Protein AF-A0A7Y3KVC1-F1 (afdb_monomer_lite)

Radius of gyration: 14.92 Å; chains: 1; bounding box: 32×35×41 Å

Sequence (150 aa):
GKWIHSTDWKLPANTVINMTVLQYDSGSPLRNQEWGQVTGVNGSAASLNGSPYSYYNSYSGNGVGHTFTVPALGIDVPLVGVSSSSTNICGTAPCGTNFDHNTITFSFKTPGAGNYPWQCFVPCGLGYLYGNGGPMSTQGYMGGFLEVVQ

pLDDT: mean 89.89, std 11.0, range [52.94, 98.62]

Secondary structure (DSSP, 8-state):
------S-EEEETT-EEEEEEEE-S--B--SSGGGGB-BSSGGG-EEETTEEESB--TTSTT-EEEEEEEGGGTEEEEEEPPPTT-SS--SSSSPPTTS--EEEEEEEE--SSEEEEEE--S-TTT--TTSS-GGGTSTTSSEEEEEEE-

Structure (mmCIF, N/CA/C/O backbone):
data_AF-A0A7Y3KVC1-F1
#
_entry.id   AF-A0A7Y3KVC1-F1
#
loop_
_atom_site.group_PDB
_atom_site.id
_atom_site.type_symbol
_atom_site.label_atom_id
_atom_site.label_alt_id
_atom_site.label_comp_id
_atom_site.label_asym_id
_atom_site.label_entity_id
_atom_site.label_seq_id
_atom_site.pdbx_PDB_ins_code
_atom_site.Cartn_x
_atom_site.Cartn_y
_atom_site.Cartn_z
_atom_site.occupancy
_atom_site.B_iso_or_equiv
_atom_site.auth_seq_id
_atom_site.auth_comp_id
_atom_site.auth_asym_id
_atom_site.auth_atom_id
_atom_site.pdbx_PDB_model_num
ATOM 1 N N . GLY A 1 1 ? 9.582 13.411 13.927 1.00 52.94 1 GLY A N 1
ATOM 2 C CA . GLY A 1 1 ? 9.142 12.073 14.376 1.00 52.94 1 GLY A CA 1
ATOM 3 C C . GLY A 1 1 ? 10.321 11.122 14.353 1.00 52.94 1 GLY A C 1
ATOM 4 O O . GLY A 1 1 ? 11.258 11.376 13.608 1.00 52.94 1 GLY A O 1
ATOM 5 N N . LYS A 1 2 ? 10.310 10.067 15.174 1.00 60.69 2 LYS A N 1
ATOM 6 C CA . LYS A 1 2 ? 11.319 8.997 15.131 1.00 60.69 2 LYS A CA 1
ATOM 7 C C . LYS A 1 2 ? 10.934 8.016 14.021 1.00 60.69 2 LYS A C 1
ATOM 9 O O . LYS A 1 2 ? 9.810 7.526 14.036 1.00 60.69 2 LYS A O 1
ATOM 14 N N . TRP A 1 3 ? 11.833 7.748 13.076 1.00 62.97 3 TRP A N 1
ATOM 15 C CA . TRP A 1 3 ? 11.632 6.672 12.105 1.00 62.97 3 TRP A CA 1
ATOM 16 C C . TRP A 1 3 ? 11.735 5.329 12.837 1.00 62.97 3 TRP A C 1
ATOM 18 O O . TRP A 1 3 ? 12.693 5.099 13.580 1.00 62.97 3 TRP A O 1
ATOM 28 N N . ILE A 1 4 ? 10.718 4.483 12.693 1.00 71.75 4 ILE A N 1
ATOM 29 C CA . ILE A 1 4 ? 10.660 3.159 13.314 1.00 71.75 4 ILE A CA 1
ATOM 30 C C . ILE A 1 4 ? 10.717 2.144 12.181 1.00 71.75 4 ILE A C 1
ATOM 32 O O . ILE A 1 4 ? 9.823 2.112 11.340 1.00 71.75 4 ILE A O 1
ATOM 36 N N . HIS A 1 5 ? 11.766 1.322 12.169 1.00 78.94 5 HIS A N 1
ATOM 37 C CA . HIS A 1 5 ? 11.849 0.187 11.260 1.00 78.94 5 HIS A CA 1
ATOM 38 C C . HIS A 1 5 ? 10.964 -0.937 11.793 1.00 78.94 5 HIS A C 1
ATOM 40 O O . HIS A 1 5 ? 11.387 -1.720 12.641 1.00 78.94 5 HIS A O 1
ATOM 46 N N . SER A 1 6 ? 9.706 -0.950 11.369 1.00 87.75 6 SER A N 1
ATOM 47 C CA . SER A 1 6 ? 8.744 -1.969 11.766 1.00 87.75 6 SER A CA 1
ATOM 48 C C . SER A 1 6 ? 7.696 -2.136 10.682 1.00 87.75 6 SER A C 1
ATOM 50 O O . SER A 1 6 ? 7.305 -1.159 10.041 1.00 87.75 6 SER A O 1
ATOM 52 N N . THR A 1 7 ? 7.221 -3.363 10.536 1.00 89.81 7 THR A N 1
ATOM 53 C CA . THR A 1 7 ? 6.000 -3.718 9.808 1.00 89.81 7 THR A CA 1
ATOM 54 C C . THR A 1 7 ? 4.811 -3.882 10.748 1.00 89.81 7 THR A C 1
ATOM 56 O O . THR A 1 7 ? 3.688 -4.042 10.293 1.00 89.81 7 THR A O 1
ATOM 59 N N . ASP A 1 8 ? 5.044 -3.835 12.057 1.00 93.06 8 ASP A N 1
ATOM 60 C CA . ASP A 1 8 ? 4.017 -3.915 13.085 1.00 93.06 8 ASP A CA 1
ATOM 61 C C . ASP A 1 8 ? 3.793 -2.521 13.672 1.00 93.06 8 ASP A C 1
ATOM 63 O O . ASP A 1 8 ? 4.720 -1.902 14.218 1.00 93.06 8 ASP A O 1
ATOM 67 N N . TRP A 1 9 ? 2.575 -2.000 13.526 1.00 93.12 9 TRP A N 1
ATOM 68 C CA . TRP A 1 9 ? 2.226 -0.632 13.904 1.00 93.12 9 TRP A CA 1
ATOM 69 C C . TRP A 1 9 ? 1.058 -0.603 14.881 1.00 93.12 9 TRP A C 1
ATOM 71 O O . TRP A 1 9 ? 0.004 -1.178 14.619 1.00 93.12 9 TRP A O 1
ATOM 81 N N . LYS A 1 10 ? 1.231 0.142 15.978 1.00 95.62 10 LYS A N 1
ATOM 82 C CA . LYS A 1 10 ? 0.149 0.457 16.915 1.00 95.62 10 LYS A CA 1
ATOM 83 C C . LYS A 1 10 ? -0.627 1.665 16.416 1.00 95.62 10 LYS A C 1
ATOM 85 O O . LYS A 1 10 ? -0.044 2.739 16.262 1.00 95.62 10 LYS A O 1
ATOM 90 N N . LEU A 1 11 ? -1.922 1.493 16.175 1.00 95.75 11 LEU A N 1
ATOM 91 C CA . LEU A 1 11 ? -2.805 2.522 15.630 1.00 95.75 11 LEU A CA 1
ATOM 92 C C . LEU A 1 11 ? -3.999 2.753 16.569 1.00 95.75 11 LEU A C 1
ATOM 94 O O . LEU A 1 11 ? -4.502 1.796 17.151 1.00 95.75 11 LEU A O 1
ATOM 98 N N . PRO A 1 12 ? -4.493 3.990 16.719 1.00 97.50 12 PRO A N 1
ATOM 99 C CA . PRO A 1 12 ? -5.707 4.245 17.491 1.00 97.50 12 PRO A CA 1
ATOM 100 C C . PRO A 1 12 ? -6.944 3.680 16.783 1.00 97.50 12 PRO A C 1
ATOM 102 O O . PRO A 1 12 ? -7.033 3.710 15.552 1.00 97.50 12 PRO A O 1
ATOM 105 N N . ALA A 1 13 ? -7.916 3.198 17.553 1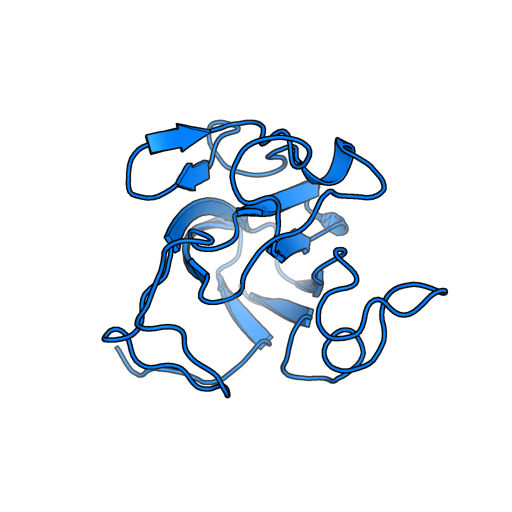.00 98.00 13 ALA A N 1
ATOM 106 C CA . ALA A 1 13 ? -9.203 2.727 17.051 1.00 98.00 13 ALA A CA 1
ATOM 107 C C . ALA A 1 13 ? -10.042 3.860 16.441 1.00 98.00 13 ALA A C 1
ATOM 109 O O . ALA A 1 13 ? -9.930 5.025 16.828 1.00 98.00 13 ALA A O 1
ATOM 110 N N . ASN A 1 14 ? -10.920 3.512 15.495 1.00 97.31 14 ASN A N 1
ATOM 111 C CA . ASN A 1 14 ? -11.913 4.409 14.886 1.00 97.31 14 ASN A CA 1
ATOM 112 C C . ASN A 1 14 ? -11.346 5.719 14.310 1.00 97.31 14 ASN A C 1
ATOM 114 O O . ASN A 1 14 ? -12.063 6.719 14.205 1.00 97.31 14 ASN A O 1
ATOM 118 N N . THR A 1 15 ? -10.079 5.713 13.908 1.00 97.62 15 THR A N 1
ATOM 119 C CA . THR A 1 15 ? -9.316 6.906 13.541 1.00 97.62 15 THR A CA 1
ATOM 120 C C . THR A 1 15 ? -8.908 6.844 12.077 1.00 97.62 15 THR A C 1
ATOM 122 O O . THR A 1 15 ? -8.598 5.780 11.545 1.00 97.62 15 THR A O 1
ATOM 125 N N . VAL A 1 16 ? -8.915 7.995 11.403 1.00 98.00 16 VAL A N 1
ATOM 126 C CA . VAL A 1 16 ? -8.385 8.095 10.041 1.00 98.00 16 VAL A CA 1
ATOM 127 C C . VAL A 1 16 ? -6.864 8.116 10.101 1.00 98.00 16 VAL A C 1
ATOM 129 O O . VAL A 1 16 ? -6.266 9.007 10.704 1.00 98.00 16 VAL A O 1
ATOM 132 N N . ILE A 1 17 ? -6.252 7.141 9.444 1.00 97.50 17 ILE A N 1
ATOM 133 C CA . ILE A 1 17 ? -4.809 7.019 9.287 1.00 97.50 17 ILE A CA 1
ATOM 134 C C . ILE A 1 17 ? -4.447 7.515 7.896 1.00 97.50 17 ILE A C 1
ATOM 136 O O . ILE A 1 17 ? -5.001 7.042 6.907 1.00 97.50 17 ILE A O 1
ATOM 140 N N . ASN A 1 18 ? -3.516 8.464 7.827 1.00 97.31 18 ASN A N 1
ATOM 141 C CA . ASN A 1 18 ? -2.923 8.917 6.574 1.00 97.31 18 ASN A CA 1
ATOM 142 C C . ASN A 1 18 ? -1.606 8.174 6.376 1.00 97.31 18 ASN A C 1
ATOM 144 O O . ASN A 1 18 ? -0.696 8.294 7.199 1.00 97.31 18 ASN A O 1
ATOM 148 N N . MET A 1 19 ? -1.522 7.396 5.304 1.00 96.12 19 MET A N 1
ATOM 149 C CA . MET A 1 19 ? -0.362 6.587 4.973 1.00 96.12 19 MET A CA 1
ATOM 150 C C . MET A 1 19 ? 0.406 7.220 3.817 1.00 96.12 19 MET A C 1
ATOM 152 O O . MET A 1 19 ? -0.182 7.625 2.815 1.00 96.12 19 MET A O 1
ATOM 156 N N . THR A 1 20 ? 1.729 7.259 3.963 1.00 96.69 20 THR A N 1
ATOM 157 C CA . THR A 1 20 ? 2.671 7.613 2.902 1.00 96.69 20 THR A CA 1
ATOM 158 C C . THR A 1 20 ? 3.640 6.459 2.737 1.00 96.69 20 THR A C 1
ATOM 160 O O . THR A 1 20 ? 4.348 6.104 3.680 1.00 96.69 20 THR A O 1
ATOM 163 N N . VAL A 1 21 ? 3.678 5.890 1.539 1.00 95.69 21 VAL A N 1
ATOM 164 C CA . VAL A 1 21 ? 4.584 4.810 1.158 1.00 95.69 21 VAL A CA 1
ATOM 165 C C . VAL A 1 21 ? 5.574 5.346 0.136 1.00 95.69 21 VAL A C 1
ATOM 167 O O . VAL A 1 21 ? 5.182 5.972 -0.849 1.00 95.69 21 VAL A O 1
ATOM 170 N N . LEU A 1 22 ? 6.858 5.091 0.372 1.00 95.38 22 LEU A N 1
ATOM 171 C CA . LEU A 1 22 ? 7.913 5.331 -0.605 1.00 95.38 22 LEU A CA 1
ATOM 172 C C . LEU A 1 22 ? 8.220 3.995 -1.280 1.00 95.38 22 LEU A C 1
ATOM 174 O O . LEU A 1 22 ? 8.769 3.095 -0.646 1.00 95.38 22 LEU A O 1
ATOM 178 N N . GLN A 1 23 ? 7.801 3.857 -2.534 1.00 94.19 23 GLN A N 1
ATOM 179 C CA . GLN A 1 23 ? 7.992 2.651 -3.330 1.00 94.19 23 GLN A CA 1
ATOM 180 C C . GLN A 1 23 ? 9.243 2.810 -4.197 1.00 94.19 23 GLN A C 1
ATOM 182 O O . GLN A 1 23 ? 9.240 3.597 -5.144 1.00 94.19 23 GLN A O 1
ATOM 187 N N . TYR A 1 24 ? 10.301 2.080 -3.846 1.00 93.31 24 TYR A N 1
ATOM 188 C CA . TYR A 1 24 ? 11.608 2.120 -4.513 1.00 93.31 24 TYR A CA 1
ATOM 189 C C . TYR A 1 24 ? 11.770 1.028 -5.572 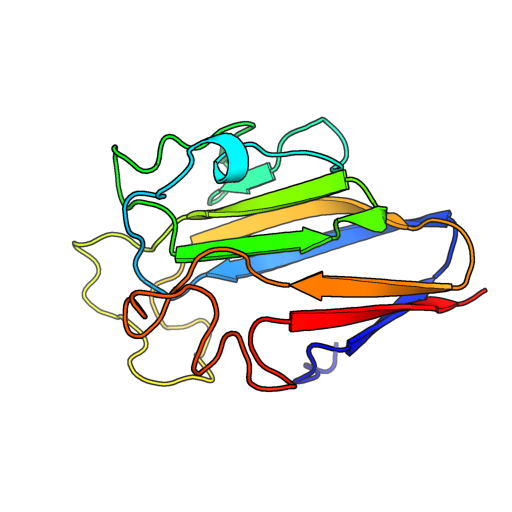1.00 93.31 24 TYR A C 1
ATOM 191 O O . TYR A 1 24 ? 12.620 1.148 -6.453 1.00 93.31 24 TYR A O 1
ATOM 199 N N . ASP A 1 25 ? 10.977 -0.038 -5.484 1.00 90.81 25 ASP A N 1
ATOM 200 C CA . ASP A 1 25 ? 11.153 -1.204 -6.336 1.00 90.81 25 ASP A CA 1
ATOM 201 C C . ASP A 1 25 ? 10.531 -0.990 -7.719 1.00 90.81 25 ASP A C 1
ATOM 203 O O . ASP A 1 25 ? 9.553 -0.253 -7.901 1.00 90.81 25 ASP A O 1
ATOM 207 N N . SER A 1 26 ? 11.110 -1.653 -8.720 1.00 90.56 26 SER A N 1
ATOM 208 C CA . SER A 1 26 ? 10.504 -1.760 -10.045 1.00 90.56 26 SER A CA 1
ATOM 209 C C . SER A 1 26 ? 9.239 -2.622 -9.993 1.00 90.56 26 SER A C 1
ATOM 211 O O . SER A 1 26 ? 8.995 -3.370 -9.044 1.00 90.56 26 SER A O 1
ATOM 213 N N . GLY A 1 27 ? 8.396 -2.489 -11.014 1.00 90.25 27 GLY A N 1
ATOM 214 C CA . GLY A 1 27 ? 7.140 -3.220 -11.107 1.00 90.25 27 GLY A CA 1
ATOM 215 C C . GLY A 1 27 ? 7.148 -4.281 -12.196 1.00 90.25 27 GLY A C 1
ATOM 216 O O . GLY A 1 27 ? 8.037 -4.353 -13.045 1.00 90.25 27 GLY A O 1
ATOM 217 N N . SER A 1 28 ? 6.114 -5.115 -12.171 1.00 88.69 28 SER A N 1
ATOM 218 C CA . SER A 1 28 ? 5.841 -6.096 -13.220 1.00 88.69 28 SER A CA 1
ATOM 21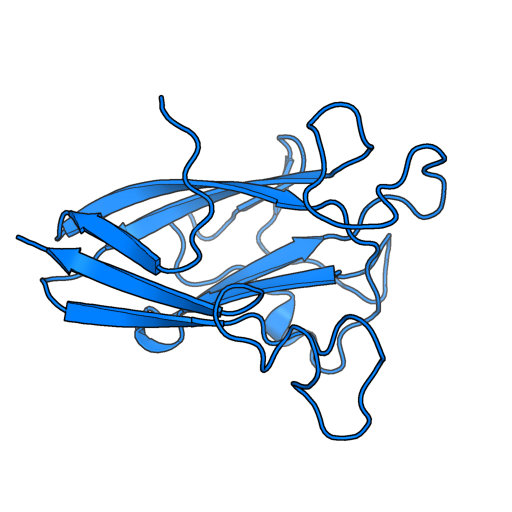9 C C . SER A 1 28 ? 4.335 -6.206 -13.481 1.00 88.69 28 SER A C 1
ATOM 221 O O . SER A 1 28 ? 3.534 -5.709 -12.678 1.00 88.69 28 SER A O 1
ATOM 223 N N . PRO A 1 29 ? 3.922 -6.838 -14.592 1.00 90.75 29 PRO A N 1
ATOM 224 C CA . PRO A 1 29 ? 2.528 -7.197 -14.786 1.00 90.75 29 PRO A CA 1
ATOM 225 C C . PRO A 1 29 ? 2.028 -8.149 -13.696 1.00 90.75 29 PRO A C 1
ATOM 227 O O . PRO A 1 29 ? 2.640 -9.179 -13.409 1.00 90.75 29 PRO A O 1
ATOM 230 N N . LEU A 1 30 ? 0.874 -7.828 -13.121 1.00 88.62 30 LEU A N 1
ATOM 231 C CA . LEU A 1 30 ? 0.188 -8.671 -12.151 1.00 88.62 30 LEU A CA 1
ATOM 232 C C . LEU A 1 30 ? -0.418 -9.902 -12.835 1.00 88.62 30 LEU A C 1
ATOM 234 O O . LEU A 1 30 ? -0.952 -9.827 -13.943 1.00 88.62 30 LEU A O 1
ATOM 238 N N . ARG A 1 31 ? -0.404 -11.040 -12.129 1.00 85.31 31 ARG A N 1
ATOM 239 C CA . ARG A 1 31 ? -1.096 -12.266 -12.570 1.00 85.31 31 ARG A CA 1
ATOM 240 C C . ARG A 1 31 ? -2.620 -12.126 -12.524 1.00 85.31 31 ARG A C 1
ATOM 242 O O . ARG A 1 31 ? -3.307 -12.771 -13.304 1.00 85.31 31 ARG A O 1
ATOM 249 N N . ASN A 1 32 ? -3.125 -11.295 -11.614 1.00 88.88 32 ASN A N 1
ATOM 250 C CA . ASN A 1 32 ? -4.531 -10.931 -11.499 1.00 88.88 32 ASN A CA 1
ATOM 251 C C . ASN A 1 32 ? -4.621 -9.404 -11.360 1.00 88.88 32 ASN A C 1
ATOM 253 O O . ASN A 1 32 ? -4.023 -8.841 -10.444 1.00 88.88 32 ASN A O 1
ATOM 257 N N . GLN A 1 33 ? -5.345 -8.747 -12.270 1.00 92.00 33 GLN A N 1
ATOM 258 C CA . GLN A 1 33 ? -5.512 -7.290 -12.258 1.00 92.00 33 GLN A CA 1
ATOM 259 C C . GLN A 1 33 ? -6.462 -6.793 -11.161 1.00 92.00 33 GLN A C 1
ATOM 261 O O . GLN A 1 33 ? -6.528 -5.588 -10.943 1.00 92.00 33 GLN A O 1
ATOM 266 N N . GLU A 1 34 ? -7.163 -7.673 -10.442 1.00 92.31 34 GLU A N 1
ATOM 267 C CA . GLU A 1 34 ? -7.930 -7.278 -9.250 1.00 92.31 34 GLU A CA 1
ATOM 268 C C . GLU A 1 34 ? -7.029 -6.616 -8.199 1.00 92.31 34 GLU A C 1
ATOM 270 O O . GLU A 1 34 ? -7.411 -5.596 -7.643 1.00 92.31 34 GLU A O 1
ATOM 275 N N . TRP A 1 35 ? -5.784 -7.086 -8.047 1.00 92.69 35 TRP A N 1
ATOM 276 C CA . TRP A 1 35 ? -4.758 -6.451 -7.201 1.00 92.69 35 TRP A CA 1
ATOM 277 C C . TRP A 1 35 ? -4.253 -5.103 -7.736 1.00 92.69 35 TRP A C 1
ATOM 279 O O . TRP A 1 35 ? -3.393 -4.464 -7.140 1.00 92.69 35 TRP A O 1
ATOM 289 N N . GLY A 1 36 ? -4.717 -4.695 -8.918 1.00 95.12 36 GLY A N 1
ATOM 290 C CA . GLY A 1 36 ? -4.507 -3.366 -9.475 1.00 95.12 36 GLY A CA 1
ATOM 291 C C . GLY A 1 36 ? -5.568 -2.363 -9.019 1.00 95.12 36 GLY A C 1
ATOM 292 O O . GLY A 1 36 ? -5.473 -1.192 -9.381 1.00 95.12 36 GLY A O 1
ATOM 2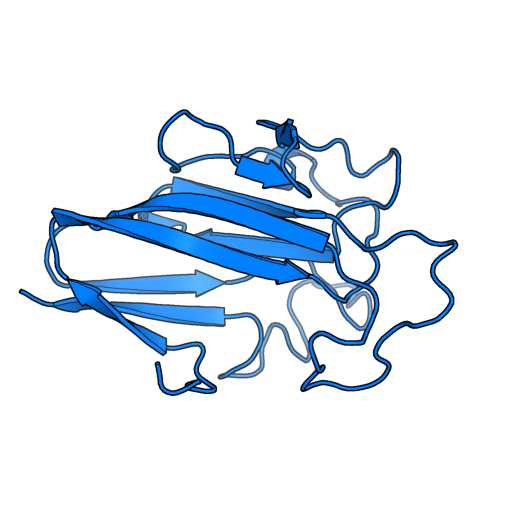93 N N . GLN A 1 37 ? -6.590 -2.781 -8.271 1.00 97.12 37 GLN A N 1
ATOM 294 C CA . GLN A 1 37 ? -7.661 -1.908 -7.794 1.00 97.12 37 GLN A CA 1
ATOM 295 C C . GLN A 1 37 ? -7.307 -1.282 -6.448 1.00 97.12 37 GLN A C 1
ATOM 297 O O . GLN A 1 37 ? -6.672 -1.893 -5.602 1.00 97.12 37 GLN A O 1
ATOM 302 N N . VAL A 1 38 ? -7.747 -0.044 -6.240 1.00 98.44 38 VAL A N 1
ATOM 303 C CA . VAL A 1 38 ? -7.674 0.604 -4.934 1.00 98.44 38 VAL A CA 1
ATOM 304 C C . VAL A 1 38 ? -8.992 0.375 -4.198 1.00 98.44 38 VAL A C 1
ATOM 306 O O . VAL A 1 38 ? -10.039 0.871 -4.619 1.00 98.44 38 VAL A O 1
ATOM 309 N N . THR A 1 39 ? -8.952 -0.347 -3.080 1.00 98.38 39 THR A N 1
ATOM 310 C CA . THR A 1 39 ? -10.138 -0.679 -2.273 1.00 98.38 39 THR A CA 1
ATOM 311 C C . THR A 1 39 ? -9.917 -0.377 -0.793 1.00 98.38 39 THR A C 1
ATOM 313 O O . THR A 1 39 ? -8.789 -0.226 -0.333 1.00 98.38 39 THR A O 1
ATOM 316 N N . GLY A 1 40 ? -11.006 -0.235 -0.029 1.00 97.31 40 GLY A N 1
ATOM 317 C CA . GLY A 1 40 ? -10.966 -0.068 1.435 1.00 97.31 40 GLY A CA 1
ATOM 318 C C . GLY A 1 40 ? -10.362 1.246 1.952 1.00 97.31 40 GLY A C 1
ATOM 319 O O . GLY A 1 40 ? -10.281 1.445 3.162 1.00 97.31 40 GLY A O 1
ATOM 320 N N . VAL A 1 41 ? -9.968 2.160 1.061 1.00 98.06 41 VAL A N 1
ATOM 321 C CA . VAL A 1 41 ? -9.440 3.488 1.405 1.00 98.06 41 VAL A CA 1
ATOM 322 C C . VAL A 1 41 ? -10.504 4.579 1.270 1.00 98.06 41 VAL A C 1
ATOM 324 O O . VAL A 1 41 ? -11.465 4.470 0.501 1.00 98.06 41 VAL A O 1
ATOM 327 N N . ASN A 1 42 ? -10.320 5.672 2.003 1.00 96.94 42 ASN A N 1
ATOM 328 C CA . ASN A 1 42 ? -11.190 6.838 1.962 1.00 96.94 42 ASN A CA 1
ATOM 329 C C . ASN A 1 42 ? -11.170 7.469 0.562 1.00 96.94 42 ASN A C 1
ATOM 331 O O . ASN A 1 42 ? -10.109 7.709 -0.008 1.00 96.94 42 ASN A O 1
ATOM 335 N N . GLY A 1 43 ? -12.352 7.767 0.017 1.00 94.81 43 GLY A N 1
ATOM 336 C CA . GLY A 1 43 ? -12.485 8.338 -1.327 1.00 94.81 43 GLY A CA 1
ATOM 337 C C . GLY A 1 43 ? -12.237 7.347 -2.469 1.00 94.81 43 GLY A C 1
ATOM 338 O O . GLY A 1 43 ? -12.282 7.761 -3.624 1.00 94.81 43 GLY A O 1
ATOM 339 N N . SER A 1 44 ? -12.002 6.061 -2.167 1.00 96.06 44 SER A N 1
ATOM 340 C CA . SER A 1 44 ? -11.821 4.986 -3.158 1.00 96.06 44 SER A CA 1
ATOM 341 C C . SER A 1 44 ? -10.695 5.247 -4.170 1.00 96.06 44 SER A C 1
ATOM 343 O O . SER A 1 44 ? -10.740 4.767 -5.302 1.00 96.06 44 SER A O 1
ATOM 345 N N . ALA A 1 45 ? -9.689 6.024 -3.767 1.00 97.50 45 ALA A N 1
ATOM 346 C CA . ALA A 1 45 ? -8.524 6.345 -4.574 1.00 97.50 45 ALA A CA 1
ATOM 347 C C . ALA A 1 45 ? -7.298 6.577 -3.684 1.00 97.50 45 ALA A C 1
ATOM 349 O O . ALA A 1 45 ? -7.398 7.100 -2.573 1.00 97.50 45 ALA A O 1
ATOM 350 N N . ALA A 1 46 ? -6.135 6.211 -4.210 1.00 98.44 46 ALA A N 1
ATOM 351 C CA . ALA A 1 46 ? -4.834 6.594 -3.689 1.00 98.44 46 ALA A CA 1
ATOM 352 C C . ALA A 1 46 ? -4.253 7.705 -4.577 1.00 98.44 46 ALA A C 1
ATOM 354 O O . ALA A 1 46 ? -4.824 8.063 -5.608 1.00 98.44 46 ALA A O 1
ATOM 355 N N . SER A 1 47 ? -3.120 8.274 -4.187 1.00 98.50 47 SER A N 1
ATOM 356 C CA . SER A 1 47 ? -2.364 9.231 -4.986 1.00 98.50 47 SER A CA 1
ATOM 357 C C . SER A 1 47 ? -1.000 8.656 -5.324 1.00 98.50 47 SER A C 1
ATOM 359 O O . SER A 1 47 ? -0.304 8.186 -4.433 1.00 98.50 47 SER A O 1
ATOM 361 N N . LEU A 1 48 ? -0.616 8.713 -6.594 1.00 97.81 48 LEU A N 1
ATOM 362 C CA . LEU A 1 48 ? 0.708 8.394 -7.108 1.00 97.81 48 LEU A CA 1
ATOM 363 C C . LEU A 1 48 ? 1.398 9.705 -7.488 1.00 97.81 48 LEU A C 1
ATOM 365 O O . LEU A 1 48 ? 0.980 10.374 -8.433 1.00 97.81 48 LEU A O 1
ATOM 369 N N . ASN A 1 49 ? 2.445 10.087 -6.756 1.00 97.19 49 ASN A N 1
ATOM 370 C CA . ASN A 1 49 ? 3.195 11.331 -6.973 1.00 97.19 49 ASN A CA 1
ATOM 371 C C . ASN A 1 49 ? 2.283 12.574 -7.069 1.00 97.19 49 ASN A C 1
ATOM 373 O O . ASN A 1 49 ? 2.488 13.453 -7.903 1.00 97.19 49 ASN A O 1
ATOM 377 N N . GLY A 1 50 ? 1.233 12.627 -6.243 1.00 97.62 50 GLY A N 1
ATOM 378 C CA . GLY A 1 50 ? 0.250 13.715 -6.229 1.00 97.62 50 GLY A CA 1
ATOM 379 C C . GLY A 1 50 ? -0.927 13.535 -7.196 1.00 97.62 50 GLY A C 1
ATOM 380 O O . GLY A 1 50 ? -1.925 14.239 -7.060 1.00 97.62 50 GLY A O 1
ATOM 381 N N . SER A 1 51 ? -0.877 12.569 -8.118 1.00 97.69 51 SER A N 1
ATOM 382 C CA . SER A 1 51 ? -1.969 12.290 -9.062 1.00 97.69 51 SER A CA 1
ATOM 383 C C . SER A 1 51 ? -2.882 11.170 -8.550 1.00 97.69 51 SER A C 1
ATOM 385 O O . SER A 1 51 ? -2.383 10.093 -8.229 1.00 97.69 51 SER A O 1
ATOM 387 N N . PRO A 1 52 ? -4.207 11.372 -8.450 1.00 98.06 52 PRO A N 1
ATOM 388 C CA . PRO A 1 52 ? -5.114 10.347 -7.944 1.00 98.06 52 PRO A CA 1
ATOM 389 C C . PRO A 1 52 ? -5.246 9.161 -8.909 1.00 98.06 52 PRO A C 1
ATOM 391 O O . PRO A 1 52 ? -5.256 9.339 -10.127 1.00 98.06 52 PRO A O 1
ATOM 394 N N . TYR A 1 53 ? -5.414 7.958 -8.363 1.00 97.94 53 TYR A N 1
ATOM 395 C CA . TYR A 1 53 ? -5.760 6.751 -9.109 1.00 97.94 53 TYR A CA 1
ATOM 396 C C . TYR A 1 53 ? -6.622 5.816 -8.250 1.00 97.94 53 TYR A C 1
ATOM 398 O O . TYR A 1 53 ? -6.398 5.656 -7.052 1.00 97.94 53 TYR A O 1
ATOM 406 N N . SER A 1 54 ? -7.621 5.195 -8.872 1.00 97.88 54 SER A N 1
ATOM 407 C CA . SER A 1 54 ? -8.467 4.157 -8.260 1.00 97.88 54 SER A CA 1
ATOM 408 C C . SER A 1 54 ? -8.175 2.760 -8.812 1.00 97.88 54 SER A C 1
ATOM 410 O O . SER A 1 54 ? -8.636 1.756 -8.277 1.00 97.88 54 SER A O 1
ATOM 412 N N . TYR A 1 55 ? -7.407 2.692 -9.896 1.00 97.12 55 TYR A N 1
ATOM 413 C CA . TYR A 1 55 ? -6.986 1.466 -10.548 1.00 97.12 55 TYR A CA 1
ATOM 414 C C . TYR A 1 55 ? -5.674 1.713 -11.292 1.00 97.12 55 TYR A C 1
ATOM 416 O O . TYR A 1 55 ? -5.482 2.782 -11.878 1.00 97.12 55 TYR A O 1
ATOM 424 N N . TYR A 1 56 ? -4.790 0.721 -11.297 1.00 96.00 56 TYR A N 1
ATOM 425 C CA . TYR A 1 56 ? -3.568 0.718 -12.084 1.00 96.00 56 TYR A CA 1
ATOM 426 C C . TYR A 1 56 ? -3.497 -0.544 -12.944 1.00 96.00 56 TYR A C 1
ATOM 428 O O . TYR A 1 56 ? -3.357 -1.657 -12.439 1.00 96.00 56 TYR A O 1
ATOM 436 N N . ASN A 1 57 ? -3.555 -0.368 -14.266 1.00 94.62 57 ASN A N 1
ATOM 437 C CA . ASN A 1 57 ? -3.355 -1.464 -15.208 1.00 94.62 57 ASN A CA 1
ATOM 438 C C . ASN A 1 57 ? -1.868 -1.830 -15.276 1.00 94.62 57 ASN A C 1
ATOM 440 O O . ASN A 1 57 ? -1.088 -1.164 -15.961 1.00 94.62 57 ASN A O 1
ATOM 444 N N . SER A 1 58 ? -1.488 -2.919 -14.613 1.00 92.12 58 SER A N 1
ATOM 445 C CA . SER A 1 58 ? -0.087 -3.345 -14.512 1.00 92.12 58 SER A CA 1
ATOM 446 C C . SER A 1 58 ? 0.513 -3.898 -15.814 1.00 92.12 58 SER A C 1
ATOM 448 O O . SER A 1 58 ? 1.729 -4.049 -15.897 1.00 92.12 58 SER A O 1
ATOM 450 N N . TYR A 1 59 ? -0.299 -4.163 -16.847 1.00 90.69 59 TYR A N 1
ATOM 451 C CA . TYR A 1 59 ? 0.200 -4.477 -18.196 1.00 90.69 59 TYR A CA 1
ATOM 452 C C . TYR A 1 59 ? 0.693 -3.240 -18.958 1.00 90.69 59 TYR A C 1
ATOM 454 O O . TYR A 1 59 ? 1.254 -3.367 -20.044 1.00 90.69 59 TYR A O 1
ATOM 462 N N . SER A 1 60 ? 0.459 -2.046 -18.416 1.00 87.25 60 SER A N 1
ATOM 463 C CA . SER A 1 60 ? 0.882 -0.773 -18.990 1.00 87.25 60 SER A CA 1
ATOM 464 C C . SER A 1 60 ? 1.774 -0.003 -18.017 1.00 87.25 60 SER A C 1
ATOM 466 O O . SER A 1 60 ? 1.712 -0.206 -16.805 1.00 87.25 60 SER A O 1
ATOM 468 N N . GLY A 1 61 ? 2.604 0.898 -18.544 1.00 87.62 61 GLY A N 1
ATOM 469 C CA . GLY A 1 61 ? 3.503 1.705 -17.720 1.00 87.62 61 GLY A CA 1
ATOM 470 C C . GLY A 1 61 ? 4.591 0.868 -17.042 1.00 87.62 61 GLY A C 1
ATOM 471 O O . GLY A 1 61 ? 5.227 0.042 -17.690 1.00 87.62 61 GLY A O 1
ATOM 472 N N . ASN A 1 62 ? 4.804 1.101 -15.745 1.00 92.00 62 ASN A N 1
ATOM 473 C CA . ASN A 1 62 ? 5.908 0.514 -14.972 1.00 92.00 62 ASN A CA 1
ATOM 474 C C . ASN A 1 62 ? 5.500 -0.734 -14.173 1.00 92.00 62 ASN A C 1
ATOM 476 O O . ASN A 1 62 ? 6.301 -1.263 -13.405 1.00 92.00 62 ASN A O 1
ATOM 480 N N . GLY A 1 63 ? 4.255 -1.197 -14.325 1.00 93.50 63 GLY A N 1
ATOM 481 C CA . GLY A 1 63 ? 3.721 -2.314 -13.553 1.00 93.50 63 GLY A CA 1
ATOM 482 C C . GLY A 1 63 ? 3.551 -2.004 -12.062 1.00 93.50 63 GLY A C 1
ATOM 483 O O . GLY A 1 63 ? 3.652 -0.862 -11.606 1.00 93.50 63 GLY A O 1
ATOM 484 N N . VAL A 1 64 ? 3.278 -3.051 -11.288 1.00 93.88 64 VAL A N 1
ATOM 485 C CA . VAL A 1 64 ? 3.102 -2.971 -9.833 1.00 93.88 64 VAL A CA 1
ATOM 486 C C . VAL A 1 64 ? 4.226 -3.756 -9.171 1.00 93.88 64 VAL A C 1
ATOM 488 O O . VAL A 1 64 ? 4.494 -4.897 -9.551 1.00 93.88 64 VAL A O 1
ATOM 491 N N . GLY A 1 65 ? 4.927 -3.114 -8.236 1.00 91.06 65 GLY A N 1
ATOM 492 C CA . GLY A 1 65 ? 6.016 -3.745 -7.487 1.00 91.06 65 GLY A CA 1
ATOM 493 C C . GLY A 1 65 ? 5.494 -4.494 -6.267 1.00 91.06 65 GLY A C 1
ATOM 494 O O . GLY A 1 65 ? 5.853 -5.647 -6.057 1.00 91.06 65 GLY A O 1
ATOM 495 N N . HIS A 1 66 ? 4.587 -3.859 -5.520 1.00 93.25 66 HIS A N 1
ATOM 496 C CA . HIS A 1 66 ? 4.017 -4.380 -4.274 1.00 93.25 66 HIS A CA 1
ATOM 497 C C . HIS A 1 66 ? 2.534 -4.039 -4.160 1.00 93.25 66 HIS A C 1
ATOM 499 O O . HIS A 1 66 ? 2.028 -3.215 -4.914 1.00 93.25 66 HIS A O 1
ATOM 505 N N . THR A 1 67 ? 1.851 -4.601 -3.170 1.00 94.81 67 THR A N 1
ATOM 506 C CA . THR A 1 67 ? 0.572 -4.087 -2.672 1.00 94.81 67 THR A CA 1
ATOM 507 C C . THR A 1 67 ? 0.679 -3.812 -1.179 1.00 94.81 67 THR A C 1
ATOM 509 O O . THR A 1 67 ? 1.452 -4.451 -0.463 1.00 94.81 67 THR A O 1
ATOM 512 N N . PHE A 1 68 ? -0.112 -2.862 -0.695 1.00 96.12 68 PHE A N 1
ATOM 513 C CA . PHE A 1 68 ? -0.461 -2.787 0.714 1.00 96.12 68 PHE A CA 1
ATOM 514 C C . PHE A 1 68 ? -1.887 -3.303 0.874 1.00 96.12 68 PHE A C 1
ATOM 516 O O . PHE A 1 68 ? -2.841 -2.609 0.522 1.00 96.12 68 PHE A O 1
ATOM 523 N N . THR A 1 69 ? -2.026 -4.521 1.389 1.00 96.12 69 THR A N 1
ATOM 524 C CA . THR A 1 69 ? -3.326 -5.185 1.488 1.00 96.12 69 THR A CA 1
ATOM 525 C C . THR A 1 69 ? -3.620 -5.562 2.934 1.00 96.12 69 THR A C 1
ATOM 527 O O . THR A 1 69 ? -2.799 -6.198 3.596 1.00 96.12 69 THR A O 1
ATOM 530 N N . VAL A 1 70 ? -4.816 -5.218 3.416 1.00 97.38 70 VAL A N 1
ATOM 531 C CA . VAL A 1 70 ? -5.348 -5.628 4.726 1.00 97.38 70 VAL A CA 1
ATOM 532 C C . VAL A 1 70 ? -6.684 -6.337 4.486 1.00 97.38 70 VAL A C 1
ATOM 534 O O . VAL A 1 70 ? -7.732 -5.682 4.469 1.00 97.38 70 VAL A O 1
ATOM 537 N N . PRO A 1 71 ? -6.689 -7.669 4.285 1.00 95.62 71 PRO A N 1
ATOM 538 C CA . PRO A 1 71 ? -7.879 -8.385 3.821 1.00 95.62 71 PRO A CA 1
ATOM 539 C C . PRO A 1 71 ? -9.102 -8.204 4.725 1.00 95.62 71 PRO A C 1
ATOM 541 O O . PRO A 1 71 ? -10.205 -7.971 4.242 1.00 95.62 71 PRO A O 1
ATOM 544 N N . ALA A 1 72 ? -8.903 -8.228 6.047 1.00 97.00 72 ALA A N 1
ATOM 545 C CA . ALA A 1 72 ? -9.980 -8.063 7.026 1.00 97.00 72 ALA A CA 1
ATOM 546 C C . ALA A 1 72 ? -10.652 -6.677 6.983 1.00 97.00 72 ALA A C 1
ATOM 548 O O . ALA A 1 72 ? -11.757 -6.519 7.499 1.00 97.00 72 ALA A O 1
ATOM 549 N N . LEU A 1 73 ? -9.991 -5.681 6.385 1.00 97.25 73 LEU A N 1
ATOM 550 C CA . LEU A 1 73 ? -10.513 -4.325 6.210 1.00 97.25 73 LEU A CA 1
ATOM 551 C C . LEU A 1 73 ? -10.931 -4.044 4.759 1.00 97.25 73 LEU A C 1
ATOM 553 O O . LEU A 1 73 ? -11.369 -2.936 4.460 1.00 97.25 73 LEU A O 1
ATOM 557 N N . GLY A 1 74 ? -10.776 -5.015 3.852 1.00 96.94 74 GLY A N 1
ATOM 558 C CA . GLY A 1 74 ? -10.998 -4.824 2.417 1.00 96.94 74 GLY A CA 1
ATOM 559 C C . GLY A 1 74 ? -10.051 -3.802 1.780 1.00 96.94 74 GLY A C 1
ATOM 560 O O . GLY A 1 74 ? -10.374 -3.255 0.725 1.00 96.94 74 GLY A O 1
ATOM 561 N N . ILE A 1 75 ? -8.918 -3.508 2.427 1.00 98.25 75 ILE A N 1
ATOM 562 C CA . ILE A 1 75 ? -7.924 -2.563 1.917 1.00 98.25 75 ILE A CA 1
ATOM 563 C C . ILE A 1 75 ? -7.041 -3.284 0.914 1.00 98.25 75 ILE A C 1
ATOM 565 O O . ILE A 1 75 ? -6.453 -4.311 1.254 1.00 98.25 75 ILE A O 1
ATOM 569 N N . ASP A 1 76 ? -6.911 -2.700 -0.269 1.00 97.62 76 ASP A N 1
ATOM 570 C CA . ASP A 1 76 ? -5.892 -3.0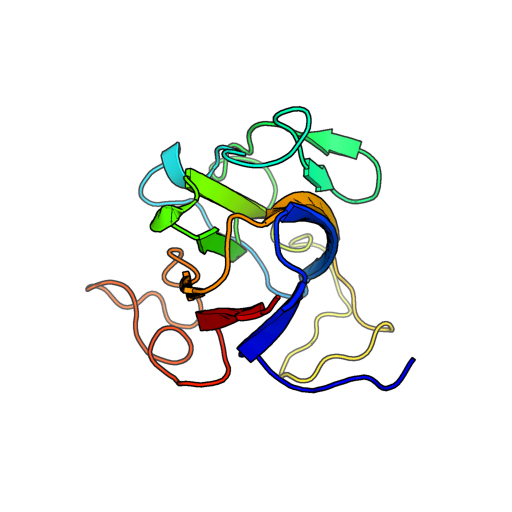40 -1.251 1.00 97.62 76 ASP A CA 1
ATOM 571 C C . ASP A 1 76 ? -5.412 -1.759 -1.930 1.00 97.62 76 ASP A C 1
ATOM 573 O O . ASP A 1 76 ? -6.217 -0.921 -2.342 1.00 97.62 76 ASP A O 1
ATOM 577 N N . VAL A 1 77 ? -4.097 -1.571 -1.988 1.00 98.31 77 VAL A N 1
ATOM 578 C CA . VAL A 1 77 ? -3.474 -0.437 -2.672 1.00 98.31 77 VAL A CA 1
ATOM 579 C C . VAL A 1 77 ? -2.266 -0.950 -3.453 1.00 98.31 77 VAL A C 1
ATOM 581 O O . VAL A 1 77 ? -1.252 -1.289 -2.833 1.00 98.31 77 VAL A O 1
ATOM 584 N N . PRO A 1 78 ? -2.314 -0.990 -4.796 1.00 96.94 78 PRO A N 1
ATOM 585 C CA . PRO A 1 78 ? -1.150 -1.345 -5.592 1.00 96.94 78 PRO A CA 1
ATOM 586 C C . PRO A 1 78 ? -0.103 -0.244 -5.521 1.00 96.94 78 PRO A C 1
ATOM 588 O O . PRO A 1 78 ? -0.380 0.936 -5.748 1.00 96.94 78 PRO A O 1
ATOM 591 N N . LEU A 1 79 ? 1.126 -0.658 -5.244 1.00 96.88 79 LEU A N 1
ATOM 592 C CA . LEU A 1 79 ? 2.297 0.188 -5.133 1.00 96.88 79 LEU A CA 1
ATOM 593 C C . LEU A 1 79 ? 3.076 0.149 -6.453 1.00 96.88 79 LEU A C 1
ATOM 595 O O . LEU A 1 79 ? 3.868 -0.765 -6.716 1.00 96.88 79 LEU A O 1
ATOM 599 N N . VAL A 1 80 ? 2.799 1.145 -7.296 1.00 96.06 80 VAL A N 1
ATOM 600 C CA . VAL A 1 80 ? 3.314 1.271 -8.667 1.00 96.06 80 VAL A CA 1
ATOM 601 C C . VAL A 1 80 ? 4.836 1.332 -8.685 1.00 96.06 80 VAL A C 1
ATOM 603 O O . VAL A 1 80 ? 5.441 2.128 -7.963 1.00 96.06 80 VAL A O 1
ATOM 606 N N . GLY A 1 81 ? 5.438 0.511 -9.545 1.00 94.38 81 GLY A N 1
ATOM 607 C CA . GLY A 1 81 ? 6.886 0.426 -9.680 1.00 94.38 81 GLY A CA 1
ATOM 608 C C . GLY A 1 81 ? 7.520 1.721 -10.185 1.00 94.38 81 GLY A C 1
ATOM 609 O O . GLY A 1 81 ? 6.901 2.499 -10.924 1.00 94.38 81 GLY A O 1
ATOM 610 N N . VAL A 1 82 ? 8.769 1.957 -9.794 1.00 94.44 82 VAL A N 1
ATOM 611 C CA . VAL A 1 82 ? 9.563 3.079 -10.318 1.00 94.44 82 VAL A CA 1
ATOM 612 C C . VAL A 1 82 ? 9.784 2.957 -11.829 1.00 94.44 82 VAL A C 1
ATOM 614 O O . VAL A 1 82 ? 9.663 1.876 -12.409 1.00 94.44 82 VAL A O 1
ATOM 617 N N . SER A 1 83 ? 10.092 4.083 -12.480 1.00 91.62 83 SER A N 1
ATOM 618 C CA . SER A 1 83 ? 10.333 4.118 -13.928 1.00 91.62 83 SER A CA 1
ATOM 619 C C . SER A 1 83 ? 11.448 3.163 -14.342 1.00 91.62 83 SER A C 1
ATOM 621 O O . SER A 1 83 ? 12.524 3.184 -13.750 1.00 91.62 83 SER A O 1
ATOM 623 N N . SER A 1 84 ? 11.258 2.418 -15.434 1.00 86.81 84 SER A N 1
ATOM 624 C CA . SER A 1 84 ? 12.336 1.617 -16.034 1.00 86.81 84 SER A CA 1
ATOM 625 C C . SER A 1 84 ? 13.499 2.467 -16.565 1.00 86.81 84 SER A C 1
ATOM 627 O O . SER A 1 84 ? 14.562 1.935 -16.866 1.00 86.81 84 SER A O 1
ATOM 629 N N . SER A 1 85 ? 13.297 3.781 -16.713 1.00 90.50 85 SER A N 1
ATOM 630 C CA . SER A 1 85 ? 14.329 4.749 -17.102 1.00 90.50 85 SER A CA 1
ATOM 631 C C . SER A 1 85 ? 15.066 5.376 -15.914 1.00 90.50 85 SER A C 1
ATOM 633 O O . SER A 1 85 ? 15.897 6.258 -16.124 1.00 90.50 85 SER A O 1
ATOM 635 N N . SER A 1 86 ? 14.709 5.015 -14.680 1.00 91.19 86 SER A N 1
ATOM 636 C CA . SER A 1 86 ? 15.372 5.529 -13.483 1.00 91.19 86 SER A CA 1
ATOM 637 C C . SER A 1 86 ? 16.813 5.021 -13.421 1.00 91.19 86 SER A C 1
ATOM 639 O O . SER A 1 86 ? 17.096 3.850 -13.672 1.00 91.19 86 SER A O 1
ATOM 641 N N . THR A 1 87 ? 17.739 5.929 -13.119 1.00 92.50 87 THR A N 1
ATOM 642 C CA . THR A 1 87 ? 19.182 5.650 -13.082 1.00 92.50 87 THR A CA 1
ATOM 643 C C . THR A 1 87 ? 19.738 5.611 -11.662 1.00 92.50 87 THR A C 1
ATOM 645 O O . THR A 1 87 ? 20.861 5.153 -11.462 1.00 92.50 87 THR A O 1
ATOM 648 N N . ASN A 1 88 ? 18.958 6.054 -10.673 1.00 94.50 88 ASN A N 1
ATOM 649 C CA . ASN A 1 88 ? 19.350 6.140 -9.271 1.00 94.50 88 ASN A CA 1
ATOM 650 C C . ASN A 1 88 ? 18.468 5.229 -8.398 1.00 94.50 88 ASN A C 1
ATOM 652 O O . ASN A 1 88 ? 17.812 5.666 -7.451 1.00 94.50 88 ASN A O 1
ATOM 656 N N . ILE A 1 89 ? 18.439 3.945 -8.758 1.00 91.75 89 ILE A N 1
ATOM 657 C CA . ILE A 1 89 ? 17.674 2.897 -8.073 1.00 91.75 89 ILE A CA 1
ATOM 658 C C . ILE A 1 89 ? 18.406 2.445 -6.804 1.00 91.75 89 ILE A C 1
ATOM 660 O O . ILE A 1 89 ? 19.628 2.280 -6.791 1.00 91.75 89 ILE A O 1
ATOM 664 N N . CYS A 1 90 ? 17.650 2.173 -5.744 1.00 89.62 90 CYS A N 1
ATOM 665 C CA . CYS A 1 90 ? 18.172 1.532 -4.545 1.00 89.62 90 CYS A CA 1
ATOM 666 C C . CYS A 1 90 ? 18.357 0.021 -4.770 1.00 89.62 90 CYS A C 1
ATOM 668 O O . CYS A 1 90 ? 17.386 -0.700 -4.971 1.00 89.62 90 CYS A O 1
ATOM 670 N N . GLY A 1 91 ? 19.597 -0.474 -4.724 1.00 84.31 91 GLY A N 1
ATOM 671 C CA . GLY A 1 91 ? 19.883 -1.902 -4.936 1.00 84.31 91 GLY A CA 1
ATOM 672 C C . GLY A 1 91 ? 19.623 -2.803 -3.721 1.00 84.31 91 GLY A C 1
ATOM 673 O O . GLY A 1 91 ? 19.334 -3.984 -3.891 1.00 84.31 91 GLY A O 1
ATOM 674 N N . THR A 1 92 ? 19.718 -2.255 -2.504 1.00 83.00 92 THR A N 1
ATOM 675 C CA . THR A 1 92 ? 19.549 -3.003 -1.248 1.00 83.00 92 THR A CA 1
ATOM 676 C C . THR A 1 92 ? 18.915 -2.107 -0.188 1.00 83.00 92 THR A C 1
ATOM 678 O O . THR A 1 92 ? 19.446 -1.041 0.120 1.00 83.00 92 THR A O 1
ATOM 681 N N . ALA A 1 93 ? 17.804 -2.552 0.401 1.00 79.75 93 ALA A N 1
ATOM 682 C CA . ALA A 1 93 ? 17.150 -1.861 1.510 1.00 79.75 93 ALA A CA 1
ATOM 683 C C . ALA A 1 93 ? 17.997 -1.913 2.807 1.00 79.75 93 ALA A C 1
ATOM 685 O O . ALA A 1 93 ? 18.733 -2.882 3.012 1.00 79.75 93 ALA A O 1
ATOM 686 N N . PRO A 1 94 ? 17.873 -0.932 3.726 1.00 84.44 94 PRO A N 1
ATOM 687 C CA . PRO A 1 94 ? 16.957 0.213 3.695 1.00 84.44 94 PRO A CA 1
ATOM 688 C C . PRO A 1 94 ? 17.421 1.342 2.760 1.00 84.44 94 PRO A C 1
ATOM 690 O O . PRO A 1 94 ? 18.587 1.728 2.756 1.00 84.44 94 PRO A O 1
ATOM 693 N N . CYS A 1 95 ? 16.478 1.907 2.006 1.00 87.81 95 CYS A N 1
ATOM 694 C CA . CYS A 1 95 ? 16.731 2.973 1.037 1.00 87.81 95 CYS A CA 1
ATOM 695 C C . CYS A 1 95 ? 16.546 4.362 1.663 1.00 87.81 95 CYS A C 1
ATOM 697 O O . CYS A 1 95 ? 15.592 4.599 2.407 1.00 87.81 95 CYS A O 1
ATOM 699 N N . GLY A 1 96 ? 17.452 5.289 1.346 1.00 87.94 96 GLY A N 1
ATOM 700 C CA . GLY A 1 96 ? 17.297 6.707 1.672 1.00 87.94 96 GLY A CA 1
ATOM 701 C C . GLY A 1 96 ? 16.367 7.431 0.694 1.00 87.94 96 GLY A C 1
ATOM 702 O O . GLY A 1 96 ? 16.168 6.994 -0.436 1.00 87.94 96 GLY A O 1
ATOM 703 N N . THR A 1 97 ? 15.849 8.594 1.092 1.00 89.62 97 THR A N 1
ATOM 704 C CA . THR A 1 97 ? 14.957 9.421 0.251 1.00 89.62 97 THR A CA 1
ATOM 705 C C . THR A 1 97 ? 15.653 10.063 -0.953 1.00 89.62 97 THR A C 1
ATOM 707 O O . THR A 1 97 ? 15.011 10.743 -1.745 1.00 89.62 97 THR A O 1
ATOM 710 N N . ASN A 1 98 ? 16.973 9.905 -1.068 1.00 92.31 98 ASN A N 1
ATOM 711 C CA . ASN A 1 98 ? 17.787 10.375 -2.184 1.00 92.31 98 ASN A CA 1
ATOM 712 C C . ASN A 1 98 ? 17.787 9.416 -3.384 1.00 92.31 98 ASN A C 1
ATOM 714 O O . ASN A 1 98 ? 18.336 9.787 -4.416 1.00 92.31 98 ASN A O 1
ATOM 718 N N . PHE A 1 99 ? 17.251 8.199 -3.245 1.00 95.44 99 PHE A N 1
ATOM 719 C CA . PHE A 1 99 ? 17.047 7.271 -4.359 1.00 95.44 99 PHE A CA 1
ATOM 720 C C . PHE A 1 99 ? 15.721 7.556 -5.062 1.00 95.44 99 PHE A C 1
ATOM 722 O O . PHE A 1 99 ? 14.783 8.071 -4.447 1.00 95.44 99 PHE A O 1
ATOM 729 N N . ASP A 1 100 ? 15.634 7.192 -6.336 1.00 95.56 100 ASP A N 1
ATOM 730 C CA . ASP A 1 100 ? 14.404 7.321 -7.110 1.00 95.56 100 ASP A CA 1
ATOM 731 C C . ASP A 1 100 ? 13.308 6.430 -6.504 1.00 95.56 100 ASP A C 1
ATOM 733 O O . ASP A 1 100 ? 13.527 5.258 -6.195 1.00 95.56 100 ASP A O 1
ATOM 737 N N . HIS A 1 101 ? 12.123 7.006 -6.308 1.00 95.94 101 HIS A N 1
ATOM 738 C CA . HIS A 1 101 ? 10.963 6.330 -5.738 1.00 95.94 101 HIS A CA 1
ATOM 739 C C . HIS A 1 101 ? 9.666 6.982 -6.205 1.00 95.94 101 HIS A C 1
ATOM 741 O O . HIS A 1 101 ? 9.628 8.166 -6.543 1.00 95.94 101 HIS A O 1
ATOM 747 N N . ASN A 1 102 ? 8.581 6.216 -6.160 1.00 96.75 102 ASN A N 1
ATOM 748 C CA . ASN A 1 102 ? 7.235 6.767 -6.202 1.00 96.75 102 ASN A CA 1
ATOM 749 C C . ASN A 1 102 ? 6.751 7.050 -4.779 1.00 96.75 102 ASN A C 1
ATOM 751 O O . ASN A 1 102 ? 6.921 6.231 -3.876 1.00 96.75 102 ASN A O 1
ATOM 755 N N . THR A 1 103 ? 6.105 8.196 -4.586 1.00 97.56 103 THR A N 1
ATOM 756 C CA . THR A 1 103 ? 5.375 8.508 -3.357 1.00 97.56 103 THR A CA 1
ATOM 757 C C . THR A 1 103 ? 3.914 8.145 -3.549 1.00 97.56 103 THR A C 1
ATOM 759 O O . THR A 1 103 ? 3.236 8.722 -4.401 1.00 97.56 103 THR A O 1
ATOM 762 N N . ILE A 1 104 ? 3.430 7.202 -2.746 1.00 98.56 104 ILE A N 1
ATOM 763 C CA . ILE A 1 104 ? 2.048 6.736 -2.790 1.00 98.56 104 ILE A CA 1
ATOM 764 C C . ILE A 1 104 ? 1.367 7.102 -1.483 1.00 98.56 104 ILE A C 1
ATOM 766 O O . ILE A 1 104 ? 1.840 6.728 -0.410 1.00 98.56 104 ILE A O 1
ATOM 770 N N . THR A 1 105 ? 0.273 7.854 -1.561 1.00 98.56 105 THR A N 1
ATOM 771 C CA . THR A 1 105 ? -0.482 8.274 -0.377 1.00 98.56 105 THR A CA 1
ATOM 772 C C . THR A 1 105 ? -1.928 7.829 -0.453 1.00 98.56 105 THR A C 1
ATOM 774 O O . THR A 1 105 ? -2.548 7.815 -1.513 1.00 98.56 105 THR A O 1
ATOM 777 N N . PHE A 1 106 ? -2.472 7.441 0.689 1.00 98.62 106 PHE A N 1
ATOM 778 C CA . PHE A 1 106 ? -3.874 7.074 0.843 1.00 98.62 106 PHE A CA 1
ATOM 779 C C . PHE A 1 106 ? -4.261 7.223 2.310 1.00 98.62 106 PHE A C 1
ATOM 781 O O . PHE A 1 106 ? -3.410 7.400 3.185 1.00 98.62 106 PHE A O 1
ATOM 788 N N . SER A 1 107 ? -5.555 7.159 2.598 1.00 98.31 107 SER A N 1
ATOM 789 C CA . SER A 1 107 ? -6.028 7.132 3.978 1.00 98.31 107 SER A CA 1
ATOM 790 C C . SER A 1 107 ? -7.099 6.077 4.161 1.00 98.31 107 SER A C 1
ATOM 792 O O . SER A 1 107 ? -7.838 5.773 3.232 1.00 98.31 107 SER A O 1
ATOM 794 N N . PHE A 1 108 ? -7.178 5.505 5.351 1.00 98.00 108 PHE A N 1
ATOM 795 C CA . PHE A 1 108 ? -8.205 4.536 5.716 1.00 98.00 108 PHE A CA 1
ATOM 796 C C . PHE A 1 108 ? -8.616 4.760 7.166 1.00 98.00 108 PHE A C 1
ATOM 798 O O . PHE A 1 108 ? -7.873 5.352 7.953 1.00 98.00 108 PHE A O 1
ATOM 805 N N . LYS A 1 109 ? -9.813 4.304 7.532 1.00 97.88 109 LYS A N 1
ATOM 806 C CA . LYS A 1 109 ? -10.290 4.365 8.913 1.00 97.88 109 LYS A CA 1
ATOM 807 C C . LYS A 1 109 ? -10.022 3.036 9.611 1.00 97.88 109 LYS A C 1
ATOM 809 O O . LYS A 1 109 ? -10.449 1.992 9.126 1.00 97.88 109 LYS A O 1
ATOM 814 N N . THR A 1 110 ? -9.338 3.070 10.751 1.00 97.75 110 THR A N 1
ATOM 815 C CA . THR A 1 110 ? -9.179 1.882 11.596 1.00 97.75 110 THR A CA 1
ATOM 816 C C . THR A 1 110 ? -10.523 1.469 12.207 1.00 97.75 110 THR A C 1
ATOM 818 O O . THR A 1 110 ? -11.363 2.328 12.497 1.00 97.75 110 THR A O 1
ATOM 821 N N . PRO A 1 111 ? -10.756 0.164 12.413 1.00 96.94 111 PRO A N 1
ATOM 822 C CA . PRO A 1 111 ? -11.932 -0.342 13.120 1.00 96.94 111 PRO A CA 1
ATOM 823 C C . PRO A 1 111 ? -11.763 -0.201 14.648 1.00 96.94 111 PRO A C 1
ATOM 825 O O . PRO A 1 111 ? -10.972 0.612 15.133 1.00 96.94 111 PRO A O 1
ATOM 828 N N . GLY A 1 112 ? -12.525 -0.982 15.419 1.00 97.38 112 GLY A N 1
ATOM 829 C CA . GLY A 1 112 ? -12.290 -1.166 16.852 1.00 97.38 112 GLY A CA 1
ATOM 830 C C . GLY A 1 112 ? -10.958 -1.862 17.159 1.00 97.38 112 GLY A C 1
ATOM 831 O O . GLY A 1 112 ? -10.238 -2.288 16.259 1.00 97.38 112 GLY A O 1
ATOM 832 N N . ALA A 1 113 ? -10.640 -1.974 18.450 1.00 97.62 113 ALA A N 1
ATOM 833 C CA . ALA A 1 113 ? -9.406 -2.608 18.897 1.00 97.62 113 ALA A CA 1
ATOM 834 C C . ALA A 1 113 ? -9.304 -4.069 18.425 1.00 97.62 113 ALA A C 1
ATOM 836 O O . ALA A 1 113 ? -10.283 -4.817 18.464 1.00 97.62 113 ALA A O 1
ATOM 837 N N . GLY A 1 114 ? -8.111 -4.471 17.996 1.00 97.19 114 GLY A N 1
ATOM 838 C CA . GLY A 1 114 ? -7.868 -5.777 17.396 1.00 97.19 114 GLY A CA 1
ATOM 839 C C . GLY A 1 114 ? -6.536 -5.828 16.661 1.00 97.19 114 GLY A C 1
ATOM 840 O O . GLY A 1 114 ? -5.830 -4.829 16.560 1.00 97.19 114 GLY A O 1
ATOM 841 N N . ASN A 1 115 ? -6.194 -7.004 16.141 1.00 97.12 115 ASN A N 1
ATOM 842 C CA . ASN A 1 115 ? -4.965 -7.205 15.386 1.00 97.12 115 ASN A CA 1
ATOM 843 C C . ASN A 1 115 ? -5.299 -7.556 13.933 1.00 97.12 115 ASN A C 1
ATOM 845 O O . ASN A 1 115 ? -5.932 -8.584 13.684 1.00 97.12 115 ASN A O 1
ATOM 849 N N . TYR A 1 116 ? -4.893 -6.709 12.988 1.00 97.19 116 TYR A N 1
ATOM 850 C CA . TYR A 1 116 ? -5.254 -6.847 11.575 1.00 97.19 116 TYR A CA 1
ATOM 851 C C . TYR A 1 116 ? -3.994 -7.094 10.742 1.00 97.19 116 TYR A C 1
ATOM 853 O O . TYR A 1 116 ? -3.175 -6.183 10.613 1.00 97.19 116 TYR A O 1
ATOM 861 N N . PRO A 1 117 ? -3.797 -8.306 10.193 1.00 95.38 117 PRO A N 1
ATOM 862 C CA . PRO A 1 117 ? -2.622 -8.596 9.389 1.00 95.38 117 PRO A CA 1
ATOM 863 C C . PRO A 1 117 ? -2.686 -7.834 8.069 1.00 95.38 117 PRO A C 1
ATOM 865 O O . PRO A 1 117 ? -3.726 -7.812 7.402 1.00 95.38 117 PRO A O 1
ATOM 868 N N . TRP A 1 118 ? -1.558 -7.256 7.684 1.00 94.75 118 TRP A N 1
ATOM 869 C CA . TRP A 1 118 ? -1.339 -6.741 6.345 1.00 94.75 118 TRP A CA 1
ATOM 870 C C . TRP A 1 118 ? -0.250 -7.554 5.657 1.00 94.75 118 TRP A C 1
ATOM 872 O O . TRP A 1 118 ? 0.676 -8.056 6.299 1.00 94.75 118 TRP A O 1
ATOM 882 N N . GLN A 1 119 ? -0.363 -7.694 4.344 1.00 91.81 119 GLN A N 1
ATOM 883 C CA . GLN A 1 119 ? 0.617 -8.408 3.540 1.00 91.81 119 GLN A CA 1
ATOM 884 C C . GLN A 1 119 ? 0.610 -7.856 2.118 1.00 91.81 119 GLN A C 1
ATOM 886 O O . GLN A 1 119 ? -0.430 -7.439 1.614 1.00 91.81 119 GLN A O 1
ATOM 891 N N . CYS A 1 120 ? 1.763 -7.866 1.460 1.00 90.88 120 CYS A N 1
ATOM 892 C CA . CYS A 1 120 ? 1.815 -7.703 0.014 1.00 90.88 120 CYS A CA 1
ATOM 893 C C . CYS A 1 120 ? 1.417 -9.035 -0.662 1.00 90.88 120 CYS A C 1
ATOM 895 O O . CYS A 1 120 ? 1.785 -10.125 -0.215 1.00 90.88 120 CYS A O 1
ATOM 897 N N . PHE A 1 121 ? 0.642 -8.968 -1.742 1.00 87.25 121 PHE A N 1
ATOM 898 C CA . PHE A 1 121 ? 0.190 -10.145 -2.503 1.00 87.25 121 PHE A CA 1
ATOM 899 C C . PHE A 1 121 ? 0.821 -10.242 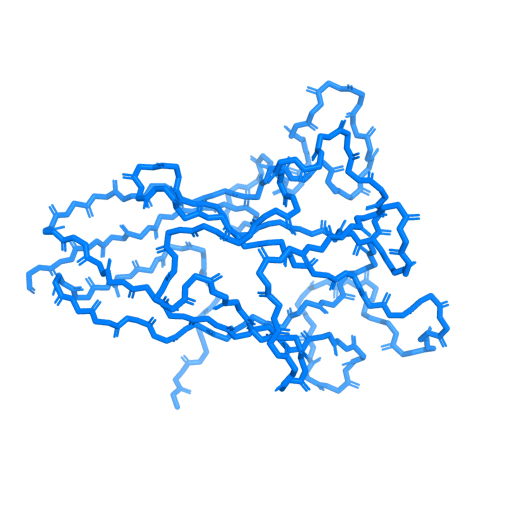-3.893 1.00 87.25 121 PHE A C 1
ATOM 901 O O . PHE A 1 121 ? 0.516 -11.155 -4.663 1.00 87.25 121 PHE A O 1
ATOM 908 N N . VAL A 1 122 ? 1.743 -9.334 -4.210 1.00 84.19 122 VAL A N 1
ATOM 909 C CA . VAL A 1 122 ? 2.567 -9.421 -5.413 1.00 84.19 122 VAL A CA 1
ATOM 910 C C . VAL A 1 122 ? 3.775 -10.308 -5.101 1.00 84.19 122 VAL A C 1
ATOM 912 O O . VAL A 1 122 ? 4.518 -10.002 -4.170 1.00 84.19 122 VAL A O 1
ATOM 915 N N . PRO A 1 123 ? 4.020 -11.401 -5.850 1.00 68.75 123 PRO A N 1
ATOM 916 C CA . PRO A 1 123 ? 5.194 -12.250 -5.659 1.00 68.75 123 PRO A CA 1
ATOM 917 C C . PRO A 1 123 ? 6.453 -11.558 -6.215 1.00 68.75 123 PRO A C 1
ATOM 919 O O . PRO A 1 123 ? 6.983 -11.923 -7.266 1.00 68.75 123 PRO A O 1
ATOM 922 N N . CYS A 1 124 ? 6.913 -10.521 -5.524 1.00 66.75 124 CYS A N 1
ATOM 923 C CA . CYS A 1 124 ? 8.068 -9.703 -5.881 1.00 66.75 124 CYS A CA 1
ATOM 924 C C . CYS A 1 124 ? 9.399 -10.312 -5.390 1.00 66.75 124 CYS A C 1
ATOM 926 O O . CYS A 1 124 ? 9.438 -11.136 -4.473 1.00 66.75 124 CYS A O 1
ATOM 928 N N . GLY A 1 125 ? 10.515 -9.897 -5.997 1.00 57.06 125 GLY A N 1
ATOM 929 C CA . GLY A 1 125 ? 11.878 -10.239 -5.568 1.00 57.06 125 GLY A CA 1
ATOM 930 C C . GLY A 1 125 ? 12.538 -11.371 -6.359 1.00 57.06 125 GLY A C 1
ATOM 931 O O . GLY A 1 125 ? 13.655 -11.191 -6.827 1.00 57.06 125 GLY A O 1
ATOM 932 N N . LEU A 1 126 ? 11.871 -12.518 -6.549 1.00 57.28 126 LEU A N 1
ATOM 933 C CA . LEU A 1 126 ? 12.446 -13.666 -7.286 1.00 57.28 126 LEU A CA 1
ATOM 934 C C . LEU A 1 126 ? 11.440 -14.439 -8.158 1.00 57.28 126 LEU A C 1
ATOM 936 O O . LEU A 1 126 ? 11.762 -15.510 -8.667 1.00 57.28 126 LEU A O 1
ATOM 940 N N . GLY A 1 127 ? 10.221 -13.914 -8.344 1.00 54.72 127 GLY A N 1
ATOM 941 C CA . GLY A 1 127 ? 9.226 -14.519 -9.236 1.00 54.72 127 GLY A CA 1
ATOM 942 C C . GLY A 1 127 ? 8.894 -15.971 -8.881 1.00 54.72 127 GLY A C 1
ATOM 943 O O . GLY A 1 127 ? 8.705 -16.792 -9.779 1.00 54.72 127 GLY A O 1
ATOM 944 N N . TYR A 1 128 ? 8.867 -16.296 -7.583 1.00 60.97 128 TYR A N 1
ATOM 945 C CA . TYR A 1 128 ? 8.638 -17.654 -7.100 1.00 60.97 128 TYR A CA 1
ATOM 946 C C . TYR A 1 128 ? 7.399 -18.253 -7.769 1.00 60.97 128 TYR A C 1
ATOM 948 O O . TYR A 1 128 ? 6.293 -17.713 -7.688 1.00 60.97 128 TYR A O 1
ATOM 956 N N . LEU A 1 129 ? 7.599 -19.390 -8.443 1.00 56.97 129 LEU A N 1
ATOM 957 C CA . LEU A 1 129 ? 6.581 -20.026 -9.280 1.00 56.97 129 LEU A CA 1
ATOM 958 C C . LEU A 1 129 ? 5.270 -20.278 -8.511 1.00 56.97 129 LEU A C 1
ATOM 960 O O . LEU A 1 129 ? 4.191 -20.154 -9.092 1.00 56.97 129 LEU A O 1
ATOM 964 N N . TYR A 1 130 ? 5.389 -20.545 -7.205 1.00 58.56 130 TYR A N 1
ATOM 965 C CA . TYR A 1 130 ? 4.306 -20.915 -6.292 1.00 58.56 130 TYR A CA 1
ATOM 966 C C . TYR A 1 130 ? 3.801 -19.780 -5.374 1.00 58.56 130 TYR A C 1
ATOM 968 O O . TYR A 1 130 ? 3.049 -20.059 -4.445 1.00 58.56 130 TYR A O 1
ATOM 976 N N . GLY A 1 131 ? 4.162 -18.513 -5.620 1.00 62.12 131 GLY A N 1
ATOM 977 C CA . GLY A 1 131 ? 3.566 -17.361 -4.923 1.00 62.12 131 GLY A CA 1
ATOM 978 C C . GLY A 1 131 ? 4.490 -16.659 -3.925 1.00 62.12 131 GLY A C 1
ATOM 979 O O . GLY A 1 131 ? 5.639 -16.366 -4.243 1.00 62.12 131 GLY A O 1
ATOM 980 N N . ASN A 1 132 ? 3.972 -16.326 -2.740 1.00 65.62 132 ASN A N 1
ATOM 981 C CA . ASN A 1 132 ? 4.669 -15.511 -1.740 1.00 65.62 132 ASN A CA 1
ATOM 982 C C . ASN A 1 132 ? 5.829 -16.293 -1.095 1.00 65.62 132 ASN A C 1
ATOM 984 O O . ASN A 1 132 ? 5.612 -17.146 -0.239 1.00 65.62 132 ASN A O 1
ATOM 988 N N . GLY A 1 133 ? 7.065 -15.988 -1.497 1.00 68.00 133 GLY A N 1
ATOM 989 C CA . GLY A 1 133 ? 8.297 -16.523 -0.911 1.00 68.00 133 GLY A CA 1
ATOM 990 C C . GLY A 1 133 ? 9.367 -15.444 -0.731 1.00 68.00 133 GLY A C 1
ATOM 991 O O . GLY A 1 133 ? 9.194 -14.297 -1.148 1.00 68.00 133 GLY A O 1
ATOM 992 N N . GLY A 1 134 ? 10.493 -15.791 -0.104 1.00 77.44 134 GLY A N 1
ATOM 993 C CA . GLY A 1 134 ? 11.567 -14.831 0.169 1.00 77.44 134 GLY A CA 1
ATOM 994 C C . GLY A 1 134 ? 11.083 -13.688 1.076 1.00 77.44 134 GLY A C 1
ATOM 995 O O . GLY A 1 134 ? 10.448 -13.984 2.089 1.00 77.44 134 GLY A O 1
ATOM 996 N N . PRO A 1 135 ? 11.310 -12.403 0.727 1.00 75.50 135 PRO A N 1
ATOM 997 C CA . PRO A 1 135 ? 10.862 -11.253 1.529 1.00 75.50 135 PRO A CA 1
ATOM 998 C C . PRO A 1 135 ? 9.360 -11.250 1.850 1.00 75.50 135 PRO A C 1
ATOM 1000 O O . PRO A 1 135 ? 8.949 -10.708 2.871 1.00 75.50 135 PRO A O 1
ATOM 1003 N N . MET A 1 136 ? 8.548 -11.904 1.016 1.00 76.38 136 MET A N 1
ATOM 1004 C CA . MET A 1 136 ? 7.100 -12.057 1.205 1.00 76.38 136 MET A CA 1
ATOM 1005 C C . MET A 1 136 ? 6.704 -13.017 2.326 1.00 76.38 136 MET A C 1
ATOM 1007 O O . MET A 1 136 ? 5.575 -12.974 2.808 1.00 76.38 136 MET A O 1
ATOM 1011 N N . SER A 1 137 ? 7.626 -13.894 2.715 1.00 74.81 137 SER A N 1
ATOM 1012 C CA . SER A 1 137 ? 7.492 -14.849 3.819 1.00 74.81 137 SER A CA 1
ATOM 1013 C C . SER A 1 137 ? 8.377 -14.491 5.019 1.00 74.81 137 SER A C 1
ATOM 1015 O O . SER A 1 137 ? 8.352 -15.193 6.028 1.00 74.81 137 SER A O 1
ATOM 1017 N N . THR A 1 138 ? 9.170 -13.419 4.920 1.00 78.31 138 THR A N 1
ATOM 1018 C CA . THR A 1 138 ? 10.069 -12.975 5.987 1.00 78.31 138 THR A CA 1
ATOM 1019 C C . THR A 1 138 ? 9.353 -11.973 6.883 1.00 78.31 138 THR A C 1
ATOM 1021 O O . THR A 1 138 ? 8.928 -10.909 6.432 1.00 78.31 138 THR A O 1
ATOM 1024 N N . GLN A 1 139 ? 9.251 -12.289 8.174 1.00 75.25 139 GLN A N 1
ATOM 1025 C CA . GLN A 1 139 ? 8.717 -11.362 9.170 1.00 75.25 139 GLN A CA 1
ATOM 1026 C C . GLN A 1 139 ? 9.533 -10.058 9.183 1.00 75.25 139 GLN A C 1
ATOM 1028 O O . GLN A 1 139 ? 10.763 -10.098 9.144 1.00 75.25 139 GLN A O 1
ATOM 1033 N N . GLY A 1 140 ? 8.859 -8.907 9.239 1.00 78.69 140 GLY A N 1
ATOM 1034 C CA . GLY A 1 140 ? 9.522 -7.599 9.224 1.00 78.69 140 GLY A CA 1
ATOM 1035 C C . GLY A 1 140 ? 9.760 -7.003 7.833 1.00 78.69 140 GLY A C 1
ATOM 1036 O O . GLY A 1 140 ? 10.358 -5.935 7.745 1.00 78.69 140 GLY A O 1
ATOM 1037 N N . TYR A 1 141 ? 9.315 -7.664 6.758 1.00 83.12 141 TYR A N 1
ATOM 1038 C CA . TYR A 1 141 ? 9.474 -7.179 5.381 1.00 83.12 141 TYR A CA 1
ATOM 1039 C C . TYR A 1 141 ? 8.128 -6.817 4.744 1.00 83.12 141 TYR A C 1
ATOM 1041 O O . TYR A 1 141 ? 7.627 -5.712 4.920 1.00 83.12 141 TYR A O 1
ATOM 1049 N N . MET A 1 142 ? 7.534 -7.738 3.986 1.00 88.06 142 MET A N 1
ATOM 1050 C CA . MET A 1 142 ? 6.379 -7.455 3.126 1.00 88.06 142 MET A CA 1
ATOM 1051 C C . MET A 1 142 ? 5.062 -7.937 3.745 1.00 88.06 142 MET A C 1
ATOM 1053 O O . MET A 1 142 ? 4.147 -8.399 3.058 1.00 88.06 142 MET A O 1
ATOM 1057 N N . GLY A 1 143 ? 4.995 -7.839 5.069 1.00 89.81 143 GLY A N 1
ATOM 1058 C CA . GLY A 1 143 ? 3.826 -8.142 5.874 1.00 89.81 143 GLY A CA 1
ATOM 1059 C C . GLY A 1 143 ? 4.086 -7.909 7.357 1.00 89.81 143 GLY A C 1
ATOM 1060 O O . GLY A 1 143 ? 5.230 -7.924 7.822 1.00 89.81 143 GLY A O 1
ATOM 1061 N N . GLY A 1 144 ? 3.006 -7.697 8.094 1.00 93.25 144 GLY A N 1
ATOM 1062 C CA . GLY A 1 144 ? 3.022 -7.415 9.523 1.00 93.25 144 GLY A CA 1
ATOM 1063 C C . GLY A 1 144 ? 1.612 -7.178 10.041 1.00 93.25 144 GLY A C 1
ATOM 1064 O O . GLY A 1 144 ? 0.636 -7.674 9.473 1.00 93.25 144 GLY A O 1
ATOM 1065 N N . PHE A 1 145 ? 1.498 -6.409 11.116 1.00 94.88 145 PHE A N 1
ATOM 1066 C CA . PHE A 1 145 ? 0.237 -6.206 11.812 1.00 94.88 145 PHE A CA 1
ATOM 1067 C C . PHE A 1 145 ? -0.103 -4.738 12.050 1.00 94.88 145 PHE A C 1
ATOM 1069 O O . PHE A 1 145 ? 0.733 -3.918 12.426 1.00 94.88 145 PHE A O 1
ATOM 1076 N N . LEU A 1 146 ? -1.387 -4.426 11.897 1.00 95.94 146 LEU A N 1
ATOM 1077 C CA . LEU A 1 146 ? -1.997 -3.224 12.443 1.00 95.94 146 LEU A CA 1
ATOM 1078 C C . LEU A 1 146 ? -2.595 -3.590 13.805 1.00 95.94 146 LEU A C 1
ATOM 1080 O O . LEU A 1 146 ? -3.687 -4.158 13.880 1.00 95.94 146 LEU A O 1
ATOM 1084 N N . GLU A 1 147 ? -1.868 -3.289 14.878 1.00 97.19 147 GLU A N 1
ATOM 1085 C CA . GLU A 1 147 ? -2.352 -3.443 16.251 1.00 97.19 147 GLU A CA 1
ATOM 1086 C C . GLU A 1 147 ? -3.213 -2.223 16.590 1.00 97.19 147 GLU A C 1
ATOM 1088 O O . GLU A 1 147 ? -2.715 -1.152 16.944 1.00 97.19 147 GLU A O 1
ATOM 1093 N N . VAL A 1 148 ? -4.526 -2.366 16.446 1.00 97.06 148 VAL A N 1
ATOM 1094 C CA . VAL A 1 148 ? -5.475 -1.305 16.763 1.00 97.06 148 VAL A CA 1
ATOM 1095 C C . VAL A 1 148 ? -5.762 -1.330 18.260 1.00 97.06 148 VAL A C 1
ATOM 1097 O O . VAL A 1 148 ? -6.258 -2.325 18.793 1.00 97.06 148 VAL A O 1
ATOM 1100 N N . VAL A 1 149 ? -5.459 -0.226 18.936 1.00 96.88 149 VAL A N 1
ATOM 1101 C CA . VAL A 1 149 ? -5.614 -0.047 20.385 1.00 96.88 149 VAL A CA 1
ATOM 1102 C C . VAL A 1 149 ? -6.669 1.014 20.694 1.00 96.88 149 VAL A C 1
ATOM 1104 O O . VAL A 1 149 ? -6.988 1.842 19.840 1.00 96.88 149 VAL A O 1
ATOM 1107 N N . GLN A 1 150 ? -7.249 0.951 21.896 1.00 87.75 150 GLN A N 1
ATOM 1108 C CA . GLN A 1 150 ? -8.235 1.934 22.364 1.00 87.75 150 GLN A CA 1
ATOM 1109 C C . GLN A 1 150 ? -7.621 3.319 22.569 1.00 87.75 150 GLN A C 1
ATOM 1111 O O . GLN A 1 150 ? -6.439 3.387 22.977 1.00 87.75 150 GLN A O 1
#

Foldseek 3Di:
DDDDLFQEDEAAAQDKDKDKDWAQAFAAADPDQVLQAFWLFPPCWKDKQNHTDGGDHQVDFRHFQWWWDFVVSGGIDTAHGFHPPAPFGDPDDPDDPPGGTIIMITMHTHHAFDKIKIFIFGCHDPPPVVGQDDQRPDHSGGMDIHGHDD